Protein AF-A0A9E3Z8T7-F1 (afdb_monomer)

Structure (mmCIF, N/CA/C/O backbone):
data_AF-A0A9E3Z8T7-F1
#
_entry.id   AF-A0A9E3Z8T7-F1
#
loop_
_atom_site.group_PDB
_atom_site.id
_atom_site.type_symbol
_atom_site.label_atom_id
_atom_site.label_alt_id
_atom_site.label_comp_id
_atom_site.label_asym_id
_atom_site.label_entity_id
_atom_site.label_seq_id
_atom_site.pdbx_PDB_ins_code
_atom_site.Cartn_x
_atom_site.Cartn_y
_atom_site.Cartn_z
_atom_site.occupancy
_atom_site.B_iso_or_equiv
_atom_site.auth_seq_id
_atom_site.auth_comp_id
_atom_site.auth_asym_id
_atom_site.auth_atom_id
_atom_site.pdbx_PDB_model_num
ATOM 1 N N . MET A 1 1 ? 9.613 6.818 -16.547 1.00 59.50 1 MET A N 1
ATOM 2 C CA . MET A 1 1 ? 8.577 5.857 -16.077 1.00 59.50 1 MET A CA 1
ATOM 3 C C . MET A 1 1 ? 8.311 5.985 -14.566 1.00 59.50 1 MET A C 1
ATOM 5 O O . MET A 1 1 ? 8.040 4.991 -13.900 1.00 59.50 1 MET A O 1
ATOM 9 N N . GLU A 1 2 ? 8.385 7.192 -14.001 1.00 72.25 2 GLU A N 1
ATOM 10 C CA . GLU A 1 2 ? 8.177 7.432 -12.560 1.00 72.25 2 GLU A CA 1
ATOM 11 C C . GLU A 1 2 ? 6.728 7.842 -12.270 1.00 72.25 2 GLU A C 1
ATOM 13 O O . GLU A 1 2 ? 6.086 7.274 -11.392 1.00 72.25 2 GLU A O 1
ATOM 18 N N . PHE A 1 3 ? 6.155 8.656 -13.159 1.00 85.00 3 PHE A N 1
ATOM 19 C CA . PHE A 1 3 ? 4.756 9.084 -13.139 1.00 85.00 3 PHE A CA 1
ATOM 20 C C . PHE A 1 3 ? 3.740 7.934 -13.000 1.00 85.00 3 PHE A C 1
ATOM 22 O O . PHE A 1 3 ? 2.802 8.005 -12.210 1.00 85.00 3 PHE A O 1
ATOM 29 N N . LEU A 1 4 ? 3.945 6.819 -13.715 1.00 89.44 4 LEU A N 1
ATOM 30 C CA . LEU A 1 4 ? 3.039 5.668 -13.625 1.00 89.44 4 LEU A CA 1
ATOM 31 C C . LEU A 1 4 ? 3.089 5.001 -12.240 1.00 89.44 4 LEU A C 1
ATOM 33 O O . LEU A 1 4 ? 2.067 4.520 -11.752 1.00 89.44 4 LEU A O 1
ATOM 37 N N . LYS A 1 5 ? 4.264 4.963 -11.598 1.00 90.00 5 LYS A N 1
ATOM 38 C CA . LYS A 1 5 ? 4.408 4.408 -10.245 1.00 90.00 5 LYS A CA 1
ATOM 39 C C . LYS A 1 5 ? 3.690 5.294 -9.236 1.00 90.00 5 LYS A C 1
ATOM 41 O O . LYS A 1 5 ? 2.943 4.774 -8.415 1.00 90.00 5 LYS A O 1
ATOM 46 N N . GLU A 1 6 ? 3.852 6.608 -9.343 1.00 92.81 6 GLU A N 1
ATOM 47 C CA . GLU A 1 6 ? 3.156 7.563 -8.479 1.00 92.81 6 GLU A CA 1
ATOM 48 C C . GLU A 1 6 ? 1.638 7.458 -8.613 1.00 92.81 6 GLU A C 1
ATOM 50 O O . GLU A 1 6 ? 0.946 7.347 -7.604 1.00 92.81 6 GLU A O 1
ATOM 55 N N . LEU A 1 7 ? 1.117 7.385 -9.842 1.00 95.06 7 LEU A N 1
ATOM 56 C CA . LEU A 1 7 ? -0.319 7.243 -10.077 1.00 95.06 7 LEU A CA 1
ATOM 57 C C . LEU A 1 7 ? -0.878 5.948 -9.464 1.00 95.06 7 LEU A C 1
ATOM 59 O O . LEU A 1 7 ? -1.946 5.954 -8.847 1.00 95.06 7 L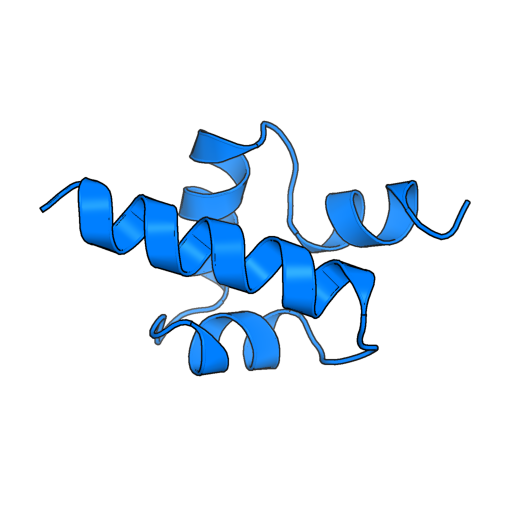EU A O 1
ATOM 63 N N . ARG A 1 8 ? -0.149 4.833 -9.600 1.00 96.12 8 ARG A N 1
ATOM 64 C CA . ARG A 1 8 ? -0.525 3.549 -8.989 1.00 96.12 8 ARG A CA 1
ATOM 65 C C . ARG A 1 8 ? -0.532 3.632 -7.466 1.00 96.12 8 ARG A C 1
ATOM 67 O O . ARG A 1 8 ? -1.475 3.157 -6.838 1.00 96.12 8 ARG A O 1
ATOM 74 N N . LEU A 1 9 ? 0.491 4.247 -6.879 1.00 96.88 9 LEU A N 1
ATOM 75 C CA . LEU A 1 9 ? 0.611 4.419 -5.433 1.00 96.88 9 LEU A CA 1
ATOM 76 C C . LEU A 1 9 ? -0.477 5.347 -4.874 1.00 96.88 9 LEU A C 1
ATOM 78 O O . LEU A 1 9 ? -1.099 5.000 -3.875 1.00 96.88 9 LEU A O 1
ATOM 82 N N . HIS A 1 10 ? -0.806 6.433 -5.572 1.00 96.62 10 HIS A N 1
ATOM 83 C CA . HIS A 1 10 ? -1.920 7.313 -5.216 1.00 96.62 10 HIS A CA 1
ATOM 84 C C . HIS A 1 10 ? -3.281 6.605 -5.313 1.00 96.62 10 HIS A C 1
ATOM 86 O O . HIS A 1 10 ? -4.155 6.781 -4.469 1.00 96.62 10 HIS A O 1
ATOM 92 N N . ARG A 1 11 ? -3.486 5.735 -6.309 1.00 97.50 11 ARG A N 1
ATOM 93 C CA . ARG A 1 11 ? -4.690 4.888 -6.339 1.00 97.50 11 ARG A CA 1
ATOM 94 C C . ARG A 1 11 ? -4.714 3.905 -5.165 1.00 97.50 11 ARG A C 1
ATOM 96 O O . ARG A 1 11 ? -5.786 3.593 -4.652 1.00 97.50 11 ARG A O 1
ATOM 103 N N . ALA A 1 12 ? -3.550 3.420 -4.741 1.00 97.81 12 ALA A N 1
ATOM 104 C CA . ALA A 1 12 ? -3.444 2.494 -3.626 1.00 97.81 12 ALA A CA 1
ATOM 105 C C . ALA A 1 12 ? -3.857 3.140 -2.300 1.00 97.81 12 ALA A C 1
ATOM 107 O O . ALA A 1 12 ? -4.552 2.480 -1.534 1.00 97.81 12 ALA A O 1
ATOM 108 N N . 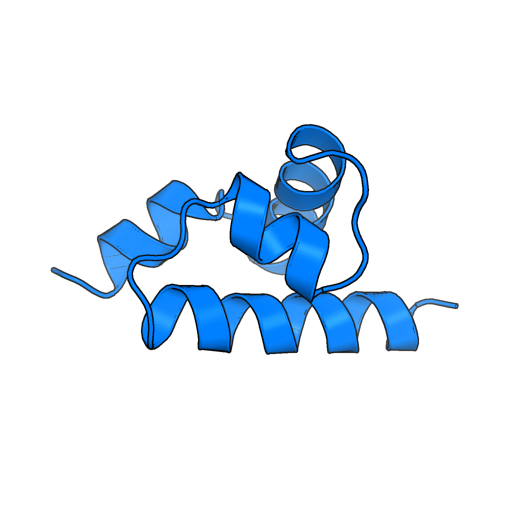THR A 1 13 ? -3.504 4.409 -2.045 1.00 97.56 13 THR A N 1
ATOM 109 C CA . THR A 1 13 ? -3.942 5.117 -0.823 1.00 97.56 13 THR A CA 1
ATOM 110 C C . THR A 1 13 ? -5.462 5.185 -0.750 1.00 97.56 13 THR A C 1
ATOM 112 O O . THR A 1 13 ? -6.039 4.723 0.230 1.00 97.56 13 THR A O 1
ATOM 115 N N . ARG A 1 14 ? -6.123 5.573 -1.851 1.00 97.25 14 ARG A N 1
ATOM 116 C CA . ARG A 1 14 ? -7.592 5.591 -1.936 1.00 97.25 14 ARG A CA 1
ATOM 117 C C . ARG A 1 14 ? -8.216 4.238 -1.610 1.00 97.25 14 ARG A C 1
ATOM 119 O O . ARG A 1 14 ? -9.205 4.176 -0.891 1.00 97.25 14 ARG A O 1
ATOM 126 N N . LEU A 1 15 ? -7.653 3.141 -2.118 1.00 97.69 15 LEU A N 1
ATOM 127 C CA . LEU A 1 15 ? -8.149 1.796 -1.803 1.00 97.69 15 LEU A CA 1
ATOM 128 C C . LEU A 1 15 ? -7.898 1.408 -0.338 1.00 97.69 15 LEU A C 1
ATOM 130 O O . LEU A 1 15 ? -8.718 0.709 0.252 1.00 97.69 15 LEU A O 1
ATOM 134 N N . LEU A 1 16 ? -6.779 1.830 0.257 1.00 97.06 16 LEU A N 1
ATOM 135 C CA . LEU A 1 16 ? -6.481 1.586 1.672 1.00 97.06 16 LEU A CA 1
ATOM 136 C C . LEU A 1 16 ? -7.425 2.359 2.604 1.00 97.06 16 LEU A C 1
ATOM 138 O O . LEU A 1 16 ? -7.767 1.823 3.656 1.00 97.06 16 LEU A O 1
ATOM 142 N N . GLU A 1 17 ? -7.829 3.564 2.198 1.00 96.06 17 GLU A N 1
ATOM 143 C CA . GLU A 1 17 ? -8.741 4.472 2.907 1.00 96.06 17 GLU A CA 1
ATOM 144 C C . GLU A 1 17 ? -10.203 4.027 2.823 1.00 96.06 17 GLU A C 1
ATOM 146 O O . GLU A 1 17 ? -10.913 4.014 3.822 1.00 96.06 17 GLU A O 1
ATOM 151 N N . THR A 1 18 ? -10.656 3.657 1.626 1.00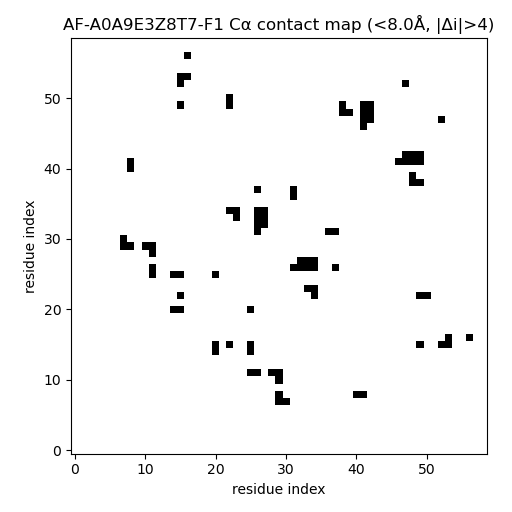 96.62 18 THR A N 1
ATOM 152 C CA . THR A 1 18 ? -12.090 3.476 1.336 1.00 96.62 18 THR A CA 1
ATOM 153 C C . THR A 1 18 ? -12.561 2.027 1.396 1.00 96.62 18 THR A C 1
ATOM 155 O O . THR A 1 18 ? -13.753 1.768 1.262 1.00 96.62 18 THR A O 1
ATOM 158 N N . THR A 1 19 ? -11.650 1.063 1.569 1.00 96.00 19 THR A N 1
ATOM 159 C CA . THR A 1 19 ? -11.991 -0.365 1.529 1.00 96.00 19 THR A CA 1
ATOM 160 C C . THR A 1 19 ? -11.267 -1.181 2.597 1.00 96.00 19 THR A C 1
ATOM 162 O O . THR A 1 19 ? -10.194 -0.815 3.081 1.00 96.00 19 THR A O 1
ATOM 165 N N . ASP A 1 20 ? -11.809 -2.364 2.886 1.00 95.44 20 ASP A N 1
ATOM 166 C CA . ASP A 1 20 ? -11.188 -3.392 3.730 1.00 95.44 20 ASP A CA 1
ATOM 167 C C . ASP A 1 20 ? -10.311 -4.388 2.962 1.00 95.44 20 ASP A C 1
ATOM 169 O O . ASP A 1 20 ? -9.815 -5.358 3.538 1.00 95.44 20 ASP A O 1
ATOM 173 N N . LEU A 1 21 ? -10.064 -4.159 1.666 1.00 96.94 21 LEU A N 1
ATOM 174 C CA . LEU A 1 21 ? -9.330 -5.104 0.824 1.00 96.94 21 LEU A CA 1
ATOM 175 C C . LEU A 1 21 ? -7.978 -5.480 1.450 1.00 96.94 21 LEU A C 1
ATOM 177 O O . LEU A 1 21 ? -7.238 -4.591 1.869 1.00 96.94 21 LEU A O 1
ATOM 181 N N . PRO A 1 22 ? -7.573 -6.758 1.487 1.00 97.06 22 PRO A N 1
ATOM 182 C CA . PRO A 1 22 ? -6.240 -7.117 1.958 1.00 97.06 22 PRO A CA 1
ATOM 183 C C . PRO A 1 22 ? -5.153 -6.385 1.158 1.00 97.06 22 PRO A C 1
ATOM 185 O O . PRO A 1 22 ? -5.287 -6.209 -0.053 1.00 97.06 22 PRO A O 1
ATOM 188 N N . VAL A 1 23 ? -4.030 -6.024 1.787 1.00 96.94 23 VAL A N 1
ATOM 189 C CA . VAL A 1 23 ? -2.926 -5.292 1.121 1.00 96.94 23 VAL A CA 1
ATOM 190 C C . VAL A 1 23 ? -2.448 -5.991 -0.162 1.00 96.94 23 VAL A C 1
ATOM 192 O O . VAL A 1 23 ? -2.122 -5.340 -1.151 1.00 96.94 23 VAL A O 1
ATOM 195 N N . LYS A 1 24 ? -2.474 -7.332 -0.195 1.00 97.44 24 LYS A N 1
ATOM 196 C CA . LYS A 1 24 ? -2.180 -8.122 -1.405 1.00 97.44 24 LYS A CA 1
ATOM 197 C C . LYS A 1 24 ? -3.167 -7.839 -2.547 1.00 97.44 24 LYS A C 1
ATOM 199 O O . LYS A 1 24 ? -2.754 -7.769 -3.699 1.00 97.44 24 LYS A O 1
ATOM 204 N N . ALA A 1 25 ? -4.455 -7.687 -2.244 1.00 97.88 25 ALA A N 1
ATOM 205 C CA . ALA A 1 25 ? -5.472 -7.352 -3.234 1.00 97.88 25 ALA A CA 1
ATOM 206 C C . ALA A 1 25 ? -5.309 -5.910 -3.731 1.00 97.88 25 ALA A C 1
ATOM 208 O O . ALA A 1 25 ? -5.393 -5.686 -4.936 1.00 97.88 25 ALA A O 1
ATOM 209 N N . VAL A 1 26 ? -4.995 -4.959 -2.844 1.00 98.06 26 VAL A N 1
ATOM 210 C CA . VAL A 1 26 ? -4.683 -3.569 -3.227 1.00 98.06 26 VAL A CA 1
ATOM 211 C C . VAL A 1 26 ? -3.495 -3.521 -4.191 1.00 98.06 26 VAL A C 1
ATOM 213 O O . VAL A 1 26 ? -3.600 -2.905 -5.248 1.00 98.06 26 VAL A O 1
ATOM 216 N N . ALA A 1 27 ? -2.414 -4.249 -3.890 1.00 97.75 27 ALA A N 1
ATOM 217 C CA . ALA A 1 27 ? -1.242 -4.352 -4.761 1.00 97.75 27 ALA A CA 1
ATOM 218 C C . ALA A 1 27 ? -1.615 -4.822 -6.180 1.00 97.75 27 ALA A C 1
ATOM 220 O O . ALA A 1 27 ? -1.250 -4.173 -7.160 1.00 97.75 27 ALA A O 1
ATOM 221 N N . ARG A 1 28 ? -2.417 -5.889 -6.304 1.00 97.69 28 ARG A N 1
ATOM 222 C CA . ARG A 1 28 ? -2.868 -6.371 -7.621 1.00 97.69 28 ARG A CA 1
ATOM 223 C C . ARG A 1 28 ? -3.759 -5.364 -8.348 1.00 97.69 28 ARG A C 1
ATOM 225 O O . ARG A 1 28 ? -3.584 -5.161 -9.543 1.00 97.69 28 ARG A O 1
ATOM 232 N N . ASN A 1 29 ? -4.667 -4.694 -7.635 1.00 97.56 29 ASN A N 1
ATOM 233 C CA . ASN A 1 29 ? -5.568 -3.690 -8.220 1.00 97.56 29 ASN A CA 1
ATOM 234 C C . ASN A 1 29 ? -4.827 -2.478 -8.802 1.00 97.56 29 ASN A C 1
ATOM 236 O O . ASN A 1 29 ? -5.323 -1.832 -9.723 1.00 97.56 29 ASN A O 1
ATOM 240 N N . VAL A 1 30 ? -3.639 -2.170 -8.280 1.00 97.12 30 VAL A N 1
ATOM 241 C CA . VAL A 1 30 ? -2.799 -1.065 -8.762 1.00 97.12 30 VAL A CA 1
ATOM 242 C C . VAL A 1 30 ? -1.630 -1.543 -9.630 1.00 97.12 30 VAL A C 1
ATOM 244 O O . VAL A 1 30 ? -0.717 -0.773 -9.912 1.00 97.12 30 VAL A O 1
ATOM 247 N N . GLY A 1 31 ? -1.668 -2.794 -10.104 1.00 96.25 31 GLY A N 1
ATOM 248 C CA . GLY A 1 31 ? -0.731 -3.319 -11.103 1.00 96.25 31 GLY A CA 1
ATOM 249 C C . GLY A 1 31 ? 0.624 -3.763 -10.548 1.00 96.25 31 GLY A C 1
ATOM 250 O O . GLY A 1 31 ? 1.633 -3.625 -11.239 1.00 96.25 31 GLY A O 1
ATOM 251 N N . TYR A 1 32 ? 0.660 -4.247 -9.303 1.00 96.38 32 TYR A N 1
ATOM 252 C CA . TYR A 1 32 ? 1.819 -4.908 -8.703 1.00 96.38 32 TYR A CA 1
ATOM 253 C C . TYR A 1 32 ? 1.554 -6.408 -8.541 1.00 96.38 32 TYR A C 1
ATOM 255 O O . TYR A 1 32 ? 0.609 -6.809 -7.859 1.00 96.38 32 TYR A O 1
ATOM 263 N N . ASP A 1 33 ? 2.449 -7.235 -9.079 1.00 92.56 33 ASP A N 1
ATOM 264 C CA . ASP A 1 33 ? 2.341 -8.699 -8.985 1.00 92.56 33 ASP A CA 1
ATOM 265 C C . ASP A 1 33 ? 2.724 -9.232 -7.600 1.00 92.56 33 ASP A C 1
ATOM 267 O O . ASP A 1 33 ? 2.207 -10.245 -7.126 1.00 92.56 33 ASP A O 1
ATOM 271 N N . SER A 1 34 ? 3.619 -8.517 -6.913 1.00 95.25 34 SER A N 1
ATOM 272 C CA . SER A 1 34 ? 4.129 -8.893 -5.600 1.00 95.25 34 SER A CA 1
ATOM 273 C C . SER A 1 34 ? 3.727 -7.882 -4.536 1.00 95.25 34 SER A C 1
ATOM 275 O O . SER A 1 34 ? 4.058 -6.696 -4.616 1.00 95.25 34 SER A O 1
ATOM 277 N N . ARG A 1 35 ? 3.095 -8.389 -3.468 1.00 96.19 35 ARG A N 1
ATOM 278 C CA . ARG A 1 35 ? 2.800 -7.617 -2.251 1.00 96.19 35 ARG A CA 1
ATOM 279 C C . ARG A 1 35 ? 4.069 -6.978 -1.688 1.00 96.19 35 ARG A C 1
ATOM 281 O O . ARG A 1 35 ? 4.039 -5.817 -1.311 1.00 96.19 35 ARG A O 1
ATOM 288 N N . SER A 1 36 ? 5.175 -7.719 -1.644 1.00 96.69 36 SER A N 1
ATOM 289 C CA . SER A 1 36 ? 6.434 -7.235 -1.068 1.00 96.6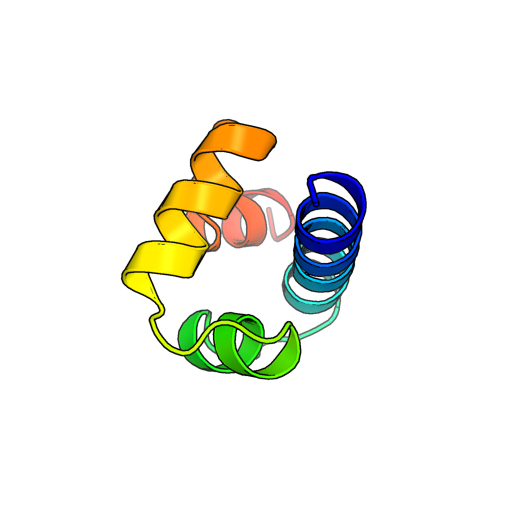9 36 SER A CA 1
ATOM 290 C C . SER A 1 36 ? 7.037 -6.103 -1.899 1.00 96.69 36 SER A C 1
ATOM 292 O O . SER A 1 36 ? 7.515 -5.120 -1.335 1.00 96.69 36 SER A O 1
ATOM 294 N N . TYR A 1 37 ? 6.974 -6.203 -3.233 1.00 96.25 37 TYR A N 1
ATOM 295 C CA . TYR A 1 37 ? 7.426 -5.126 -4.118 1.00 96.25 37 TYR A CA 1
ATOM 296 C C . TYR A 1 37 ? 6.560 -3.870 -3.960 1.00 96.25 37 TYR A C 1
ATOM 298 O O . TYR A 1 37 ? 7.092 -2.770 -3.809 1.00 96.25 37 TYR A O 1
ATOM 306 N N . PHE A 1 38 ? 5.236 -4.043 -3.897 1.00 97.75 38 PHE A N 1
ATOM 307 C CA . PHE A 1 38 ? 4.300 -2.959 -3.602 1.00 97.75 38 PHE A CA 1
ATOM 308 C C . PHE A 1 38 ? 4.599 -2.289 -2.258 1.00 97.75 38 PHE A C 1
ATOM 310 O O . PHE A 1 38 ? 4.764 -1.075 -2.222 1.00 97.75 38 PHE A O 1
ATOM 317 N N . SER A 1 39 ? 4.730 -3.055 -1.171 1.00 97.56 39 SER A N 1
ATOM 318 C CA . SER A 1 39 ? 5.004 -2.506 0.163 1.00 97.56 39 SER A CA 1
ATOM 319 C C . SER A 1 39 ? 6.298 -1.695 0.198 1.00 97.56 39 SER A C 1
ATOM 321 O O . SER A 1 39 ? 6.307 -0.602 0.754 1.00 97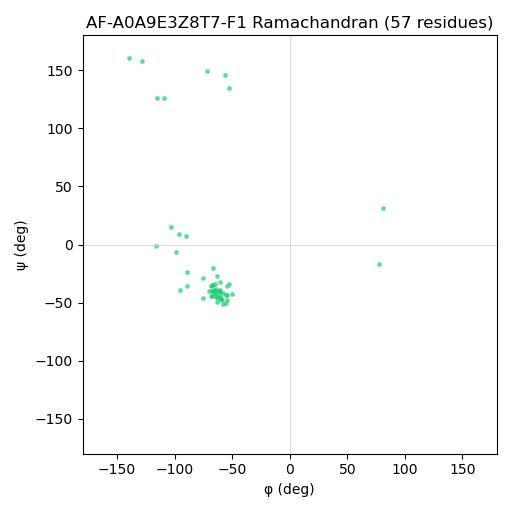.56 39 SER A O 1
ATOM 323 N N . ARG A 1 40 ? 7.368 -2.166 -0.460 1.00 97.06 40 ARG A N 1
ATOM 324 C CA . ARG A 1 40 ? 8.630 -1.412 -0.564 1.00 97.06 40 ARG A CA 1
ATOM 325 C C . ARG A 1 40 ? 8.455 -0.102 -1.331 1.00 97.06 40 ARG A C 1
ATOM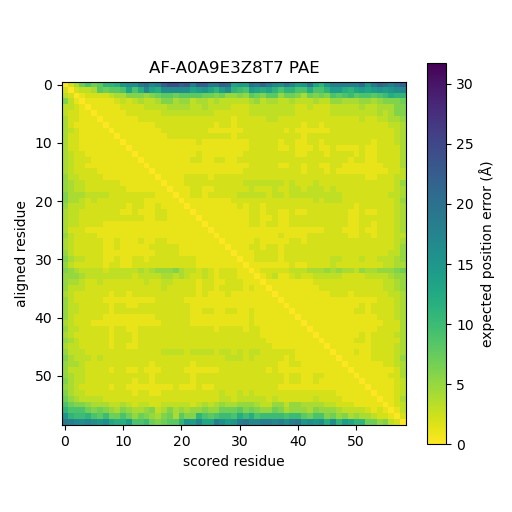 327 O O . ARG A 1 40 ? 8.935 0.926 -0.869 1.00 97.06 40 ARG A O 1
ATOM 334 N N . ALA A 1 41 ? 7.765 -0.130 -2.472 1.00 96.38 41 ALA A N 1
ATOM 335 C CA . ALA A 1 41 ? 7.505 1.071 -3.267 1.00 96.38 41 ALA A CA 1
ATOM 336 C C . ALA A 1 41 ? 6.611 2.074 -2.518 1.00 96.38 41 ALA A C 1
ATOM 338 O O . ALA A 1 41 ? 6.881 3.271 -2.523 1.00 96.38 41 ALA A O 1
ATOM 339 N N . PHE A 1 42 ? 5.581 1.578 -1.835 1.00 97.81 42 PHE A N 1
ATOM 340 C CA . PHE A 1 42 ? 4.674 2.385 -1.029 1.00 97.81 42 PHE A CA 1
ATOM 341 C C . PHE A 1 42 ? 5.416 3.047 0.133 1.00 97.81 42 PHE A C 1
ATOM 343 O O . PHE A 1 42 ? 5.345 4.263 0.287 1.00 97.81 42 PHE A O 1
ATOM 350 N N . ARG A 1 43 ? 6.208 2.281 0.892 1.00 97.69 43 ARG A N 1
ATOM 351 C CA . ARG A 1 43 ? 7.029 2.814 1.984 1.00 97.69 43 ARG A CA 1
ATOM 352 C C . ARG A 1 43 ? 8.063 3.822 1.491 1.00 97.69 43 ARG A C 1
ATOM 354 O O . ARG A 1 43 ? 8.255 4.840 2.142 1.00 97.69 43 ARG A O 1
ATOM 361 N N . ALA A 1 44 ? 8.697 3.582 0.344 1.00 96.50 44 ALA A N 1
ATOM 362 C CA . ALA A 1 44 ? 9.630 4.545 -0.239 1.00 96.50 44 ALA A CA 1
ATOM 363 C C . ALA A 1 44 ? 8.956 5.8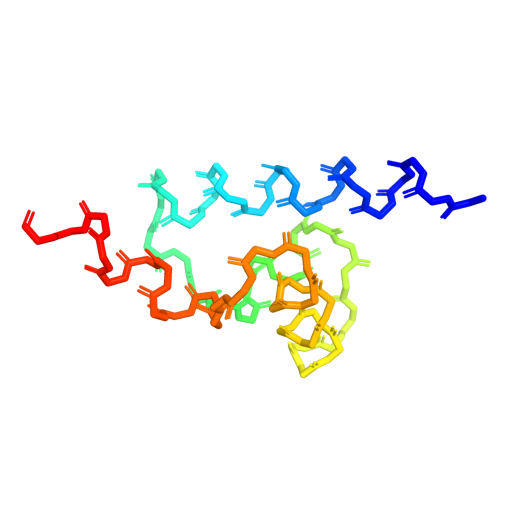94 -0.553 1.00 96.50 44 ALA A C 1
ATOM 365 O O . ALA A 1 44 ? 9.595 6.933 -0.434 1.00 96.50 44 ALA A O 1
ATOM 366 N N . ARG A 1 45 ? 7.665 5.887 -0.918 1.00 95.62 45 ARG A N 1
ATOM 367 C CA . ARG A 1 45 ? 6.909 7.099 -1.265 1.00 95.62 45 ARG A CA 1
ATOM 368 C C . ARG A 1 45 ? 6.225 7.786 -0.079 1.00 95.62 45 ARG A C 1
ATOM 370 O O . ARG A 1 45 ? 6.104 9.010 -0.099 1.00 95.62 45 ARG A O 1
ATOM 377 N N . TYR A 1 46 ? 5.734 7.021 0.896 1.00 95.75 46 TYR A N 1
ATOM 378 C CA . TYR A 1 46 ? 4.891 7.510 1.999 1.00 95.75 46 TYR A CA 1
ATOM 379 C C . TYR A 1 46 ? 5.529 7.360 3.387 1.00 95.75 46 TYR A C 1
ATOM 381 O O . TYR A 1 46 ? 4.917 7.726 4.383 1.00 95.75 46 TYR A O 1
ATOM 389 N N . GLY A 1 47 ? 6.734 6.794 3.484 1.00 97.06 47 GLY A N 1
ATOM 390 C CA . GLY A 1 47 ? 7.479 6.628 4.737 1.00 97.06 47 GLY A CA 1
ATOM 391 C C . GLY A 1 47 ? 7.010 5.474 5.630 1.00 97.06 47 GLY A C 1
ATOM 392 O O . GLY A 1 47 ? 7.771 5.022 6.483 1.00 97.06 47 GLY A O 1
ATOM 393 N N . VAL A 1 48 ? 5.807 4.941 5.407 1.00 97.19 48 VAL A N 1
ATOM 394 C CA . VAL A 1 48 ? 5.193 3.878 6.219 1.00 97.19 48 VAL A CA 1
ATOM 395 C C . VAL A 1 48 ? 4.710 2.706 5.367 1.00 97.19 48 VAL A C 1
ATOM 397 O O . VAL A 1 48 ? 4.459 2.845 4.170 1.00 97.19 48 VAL A O 1
ATOM 400 N N . ASP A 1 49 ? 4.564 1.533 5.981 1.00 97.25 49 ASP A N 1
ATOM 401 C CA . ASP A 1 49 ? 4.011 0.360 5.304 1.00 97.25 49 ASP A CA 1
ATOM 402 C C . ASP A 1 49 ? 2.493 0.501 5.061 1.00 97.25 49 ASP A C 1
ATOM 404 O O . ASP A 1 49 ? 1.794 1.084 5.890 1.00 97.25 49 ASP A O 1
ATOM 408 N N . PRO A 1 50 ? 1.932 -0.093 3.986 1.00 97.12 50 PRO A N 1
ATOM 409 C CA . PRO A 1 50 ? 0.504 0.020 3.652 1.00 97.12 50 PRO A CA 1
ATOM 410 C C . PRO A 1 50 ? -0.457 -0.384 4.782 1.00 97.12 50 PRO A C 1
ATOM 412 O O . PRO A 1 50 ? -1.527 0.200 4.934 1.00 97.12 50 PRO A O 1
ATOM 415 N N . THR A 1 51 ? -0.085 -1.394 5.576 1.00 96.38 51 THR A N 1
ATOM 416 C CA . THR A 1 51 ? -0.882 -1.845 6.727 1.00 96.38 51 THR A CA 1
ATOM 417 C C . THR A 1 51 ? -0.893 -0.797 7.838 1.00 96.38 51 THR A C 1
ATOM 419 O O . THR A 1 51 ? -1.951 -0.509 8.388 1.00 96.38 51 THR A O 1
ATOM 422 N N . ALA A 1 52 ? 0.270 -0.209 8.138 1.00 96.56 52 ALA A N 1
ATOM 423 C CA . ALA A 1 52 ? 0.398 0.849 9.136 1.00 96.56 52 ALA A CA 1
ATOM 424 C C . ALA A 1 52 ? -0.319 2.127 8.678 1.00 96.56 52 ALA A C 1
ATOM 426 O O . ALA A 1 52 ? -1.031 2.742 9.463 1.00 96.56 52 ALA A O 1
ATOM 427 N N . TYR A 1 53 ? -0.209 2.461 7.388 1.00 97.00 53 TYR A N 1
ATOM 428 C CA . TYR A 1 53 ? -0.946 3.560 6.769 1.00 97.00 53 TYR A CA 1
ATOM 429 C C . TYR A 1 53 ? -2.458 3.419 6.982 1.00 97.00 53 TYR A C 1
ATOM 431 O O . TYR A 1 53 ? -3.094 4.337 7.484 1.00 97.00 53 TYR A O 1
ATOM 439 N N . ARG A 1 54 ? -3.030 2.241 6.687 1.00 96.06 54 ARG A N 1
ATOM 440 C CA . ARG A 1 54 ? -4.455 1.971 6.941 1.00 96.06 54 ARG A CA 1
ATOM 441 C C . ARG A 1 54 ? -4.813 2.093 8.420 1.00 96.06 54 ARG A C 1
ATOM 443 O O . ARG A 1 54 ? -5.851 2.663 8.737 1.00 96.06 54 ARG A O 1
ATOM 450 N N . ALA A 1 55 ? -3.998 1.522 9.306 1.00 94.75 55 ALA A N 1
ATOM 451 C CA . ALA A 1 55 ? -4.261 1.557 10.741 1.00 94.75 55 ALA A CA 1
ATOM 452 C C . ALA A 1 55 ? -4.310 2.998 11.274 1.00 94.75 55 ALA A C 1
ATOM 454 O O . ALA A 1 55 ? -5.196 3.314 12.057 1.00 94.75 55 ALA A O 1
ATOM 455 N N . GLY A 1 56 ? -3.431 3.881 10.786 1.00 94.00 56 GLY A N 1
ATOM 456 C CA . GLY A 1 56 ? -3.403 5.291 11.183 1.00 94.00 56 GLY A CA 1
ATOM 457 C C . GLY A 1 56 ? -4.621 6.115 10.747 1.00 94.00 56 GLY A C 1
ATOM 458 O O . GLY A 1 56 ? -4.872 7.157 11.334 1.00 94.00 56 GLY A O 1
ATOM 459 N N . ILE A 1 57 ? -5.384 5.661 9.747 1.00 89.44 57 ILE A N 1
ATOM 460 C CA . ILE A 1 57 ? -6.599 6.347 9.258 1.00 89.44 57 ILE A CA 1
ATOM 461 C C . ILE A 1 57 ? -7.848 5.900 10.023 1.00 89.44 57 ILE A C 1
ATOM 463 O O . ILE A 1 57 ? -8.844 6.612 10.060 1.00 89.44 57 ILE A O 1
ATOM 467 N N . ARG A 1 58 ? -7.807 4.704 10.614 1.00 78.62 58 ARG A N 1
ATOM 468 C CA . ARG A 1 58 ? -8.934 4.092 11.334 1.00 78.62 58 ARG A CA 1
ATOM 469 C C . ARG A 1 58 ? -8.885 4.322 12.846 1.00 78.62 58 ARG A C 1
ATOM 471 O O . ARG A 1 58 ? -9.635 3.661 13.561 1.00 78.62 58 ARG A O 1
ATOM 478 N N . ALA A 1 59 ? -7.966 5.171 13.300 1.00 58.69 59 ALA A N 1
ATOM 479 C CA . ALA A 1 59 ? -7.837 5.579 14.694 1.00 58.69 59 ALA A CA 1
ATOM 480 C C . ALA A 1 59 ? -8.970 6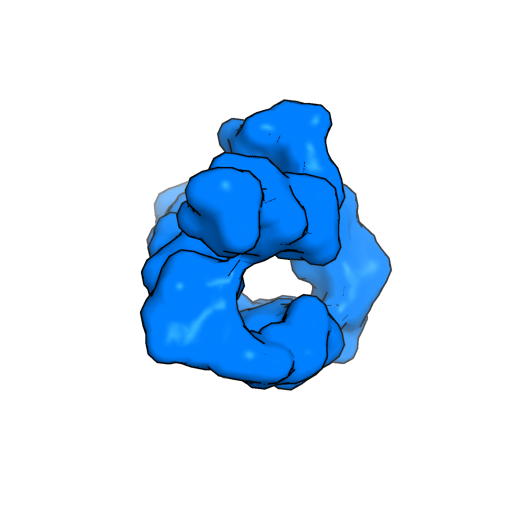.528 15.107 1.00 58.69 59 ALA A C 1
ATOM 482 O O . ALA A 1 59 ? -9.432 7.304 14.240 1.00 58.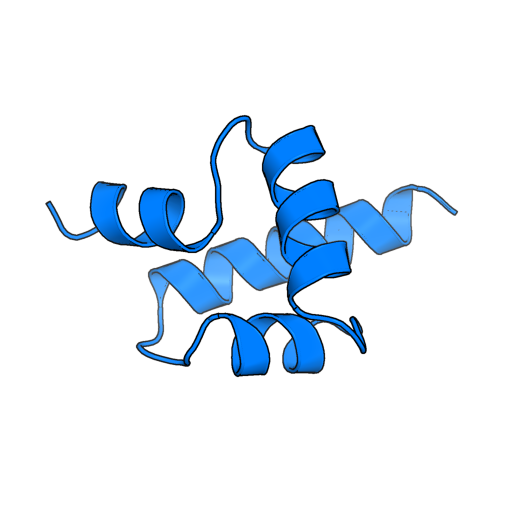69 59 ALA A O 1
#

Radius of gyration: 10.35 Å; Cα contacts (8 Å, |Δi|>4): 47; chains: 1; bounding box: 22×18×31 Å

pLDDT: mean 94.05, std 7.92, range [58.69, 98.06]

Mean predicted aligned error: 2.72 Å

Sequence (59 aa):
MEFLKELRLHRATRLLETTDLPVKAVARNVGYDSRSYFSRAFRARYGVDPTAYRAGIRA

Solvent-accessible surface area (backbone atoms only — not comparable to full-atom values): 3418 Å² total; per-residue (Å²): 131,60,68,63,53,52,54,29,48,56,52,37,50,53,48,46,74,76,44,87,66,54,70,59,54,46,21,47,77,46,76,29,95,40,46,67,60,37,38,53,55,42,21,74,75,69,78,44,45,67,69,57,54,36,52,69,71,73,108

Secondary structure (DSSP, 8-state):
--HHHHHHHHHHHHHHHH----HHHHHHHTT-S-HHHHHHHHHHHHSS-HHHHHHHH--

Foldseek 3Di:
DVVLLVVLLVQLLVCLQPHPDPLCVSCVVSPHPDSVVSQVSNCVVPVDGSVVSSVVNVD

Nearest PDB structures (foldseek):
  6swi-assembly1_A  TM=9.853E-01  e=1.240E-03  Geobacillus stearothermophilus
  3mkl-assembly2_B  TM=9.756E-01  e=1.317E-03  Escherichia coli K-12
  3lsg-assembly1_A  TM=9.997E-01  e=1.780E-03  Fusobacterium nucleatum subsp. nucleatum
  3w6v-assembly1_A  TM=9.815E-01  e=3.250E-03  Streptomyces griseus
  4fe7-assembly1_A-2  TM=9.686E-01  e=5.935E-03  Escherichia coli